Protein AF-W9JV88-F1 (afdb_monomer)

Foldseek 3Di:
DDDDDDDDDPVPFDDDQKDFDLVDVLCVVVNSPDDDDDPVSVVVQLVVVQDDPPPSQWHDPVVSRDIDGHDDPPRDDVVVLRVLCCCVPPPVVDDGDHRRIHHDD

Structure (mmCIF, N/CA/C/O backbone):
data_AF-W9JV88-F1
#
_entry.id   AF-W9JV88-F1
#
loop_
_atom_site.group_PDB
_atom_site.id
_atom_site.type_symbol
_atom_site.label_atom_id
_atom_site.label_alt_id
_atom_site.label_comp_id
_atom_site.label_asym_id
_atom_site.label_entity_id
_atom_site.label_seq_id
_atom_site.pdbx_PDB_ins_code
_atom_site.Cartn_x
_atom_site.Cartn_y
_atom_site.Cartn_z
_atom_site.occupancy
_atom_site.B_iso_or_equiv
_atom_site.auth_seq_id
_atom_site.auth_comp_id
_atom_site.auth_asym_id
_atom_site.auth_atom_id
_atom_site.pdbx_PDB_model_num
ATOM 1 N N . MET A 1 1 ? -25.863 9.248 21.190 1.00 45.03 1 MET A N 1
ATOM 2 C CA . MET A 1 1 ? -25.050 8.402 22.091 1.00 45.03 1 MET A CA 1
ATOM 3 C C . MET A 1 1 ? -23.595 8.664 21.748 1.00 45.03 1 MET A C 1
ATOM 5 O O . MET A 1 1 ? -23.249 8.487 20.590 1.00 45.03 1 MET A O 1
ATOM 9 N N . GLN A 1 2 ? -22.775 9.164 22.677 1.00 49.28 2 GLN A N 1
ATOM 10 C CA . GLN A 1 2 ? -21.326 9.209 22.448 1.00 49.28 2 GLN A CA 1
ATOM 11 C C . GLN A 1 2 ? -20.816 7.770 22.528 1.00 49.28 2 GLN A C 1
ATOM 13 O O . GLN A 1 2 ? -20.849 7.165 23.597 1.00 49.28 2 GLN A O 1
ATOM 18 N N . SER A 1 3 ? -20.431 7.199 21.388 1.00 73.75 3 SER A N 1
ATOM 19 C CA . SER A 1 3 ? -1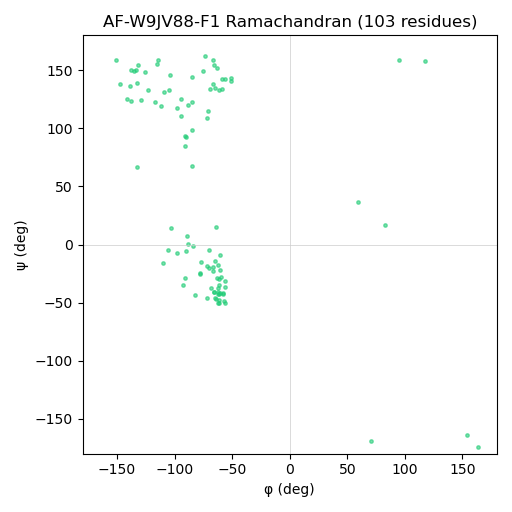9.642 5.972 21.370 1.00 73.75 3 SER A CA 1
ATOM 20 C C . SER A 1 3 ? -18.289 6.276 22.003 1.00 73.75 3 SER A C 1
ATOM 22 O O . SER A 1 3 ? -17.683 7.304 21.693 1.00 73.75 3 SER A O 1
ATOM 24 N N . SER A 1 4 ? -17.815 5.401 22.885 1.00 80.81 4 SER A N 1
ATOM 25 C CA . SER A 1 4 ? -16.434 5.445 23.360 1.00 80.81 4 SER A CA 1
ATOM 26 C C . SER A 1 4 ? -15.468 5.504 22.166 1.00 80.81 4 SER A C 1
ATOM 28 O O . SER A 1 4 ? -15.748 4.890 21.130 1.00 80.81 4 SER A O 1
ATOM 30 N N . PRO A 1 5 ? -14.352 6.250 22.270 1.00 82.75 5 PRO A N 1
ATOM 31 C CA . PRO A 1 5 ? -13.373 6.302 21.194 1.00 82.75 5 PRO A CA 1
ATOM 32 C C . PRO A 1 5 ? -12.858 4.882 20.908 1.00 82.75 5 PRO A C 1
ATOM 34 O O . PRO A 1 5 ? -12.563 4.137 21.851 1.00 82.75 5 PRO A O 1
ATOM 37 N N . PRO A 1 6 ? -12.776 4.473 19.632 1.00 87.38 6 PRO A N 1
ATOM 38 C CA . PRO A 1 6 ? -12.327 3.134 19.296 1.00 87.38 6 PRO A CA 1
ATOM 39 C C . PRO A 1 6 ? -10.852 2.968 19.678 1.00 87.38 6 PRO A C 1
ATOM 41 O O . PRO A 1 6 ? -10.035 3.868 19.488 1.00 87.38 6 PRO A O 1
ATOM 44 N N . THR A 1 7 ? -10.526 1.812 20.255 1.00 90.00 7 THR A N 1
ATOM 45 C CA . THR A 1 7 ? -9.174 1.471 20.714 1.00 90.00 7 THR A CA 1
ATOM 46 C C . THR A 1 7 ? -8.544 0.482 19.744 1.00 90.00 7 THR A C 1
ATOM 48 O O . THR A 1 7 ? -9.169 -0.510 19.369 1.00 90.00 7 THR A O 1
ATOM 51 N N . ILE A 1 8 ? -7.302 0.748 19.348 1.00 90.75 8 ILE A N 1
ATOM 52 C CA . ILE A 1 8 ? 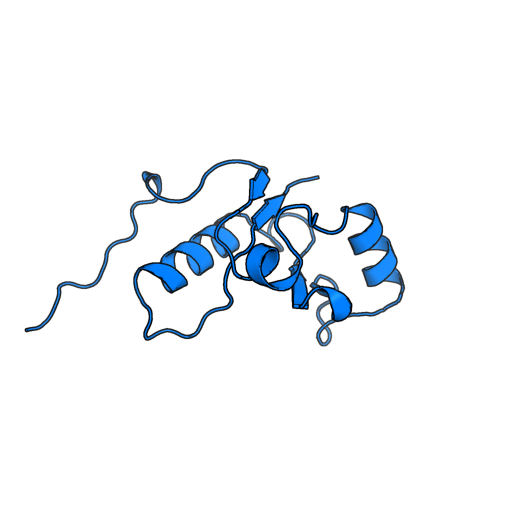-6.507 -0.146 18.508 1.00 90.75 8 ILE A CA 1
ATOM 53 C C . ILE A 1 8 ? -5.738 -1.132 19.393 1.00 90.75 8 ILE A C 1
ATOM 55 O O . ILE A 1 8 ? -4.934 -0.738 20.236 1.00 90.75 8 ILE A O 1
ATOM 59 N N . PHE A 1 9 ? -5.991 -2.426 19.209 1.00 91.62 9 PHE A N 1
ATOM 60 C CA . PHE A 1 9 ? -5.223 -3.487 19.854 1.00 91.62 9 PHE A CA 1
ATOM 61 C C . PHE A 1 9 ? -4.172 -3.984 18.867 1.00 91.62 9 PHE A C 1
ATOM 63 O O . PHE A 1 9 ? -4.517 -4.503 17.812 1.00 91.62 9 PHE A O 1
ATOM 70 N N . VAL A 1 10 ? -2.886 -3.841 19.195 1.00 91.00 10 VAL A N 1
ATOM 71 C CA . VAL A 1 10 ? -1.785 -4.223 18.286 1.00 91.00 10 VAL A CA 1
ATOM 72 C C . VAL A 1 10 ? -1.880 -5.694 17.864 1.00 91.00 10 VAL A C 1
ATOM 74 O O . VAL A 1 10 ? -1.555 -6.047 16.733 1.00 91.00 10 VAL A O 1
ATOM 77 N N . ASP A 1 11 ? -2.401 -6.552 18.741 1.00 92.44 11 ASP A N 1
ATOM 78 C CA . ASP A 1 11 ? -2.570 -7.972 18.453 1.00 92.44 11 ASP A CA 1
ATOM 79 C C . ASP A 1 11 ? -3.646 -8.305 17.422 1.00 92.44 11 ASP A C 1
ATOM 81 O O . ASP A 1 11 ? -3.579 -9.385 16.837 1.00 92.44 11 ASP A O 1
ATOM 85 N N . SER A 1 12 ? -4.594 -7.399 17.168 1.00 91.25 12 SER A N 1
ATOM 86 C CA . SER A 1 12 ? -5.628 -7.587 16.146 1.00 91.25 12 SER A CA 1
ATOM 87 C C . SER A 1 12 ? -5.229 -7.060 14.768 1.00 91.25 12 SER A C 1
ATOM 89 O O . SER A 1 12 ? -5.975 -7.244 13.805 1.00 91.25 12 SER A O 1
ATOM 91 N N . LEU A 1 13 ? -4.071 -6.403 14.654 1.00 95.56 13 LEU A N 1
ATOM 92 C CA . LEU A 1 13 ? -3.572 -5.898 13.380 1.00 95.56 13 LEU A CA 1
ATOM 93 C C . LEU A 1 13 ? -3.029 -7.048 12.526 1.00 95.56 13 LEU A C 1
ATOM 95 O O . LEU A 1 13 ? -2.504 -8.017 13.078 1.00 95.56 13 LEU A O 1
ATOM 99 N N . PRO A 1 14 ? -3.103 -6.960 11.187 1.00 96.12 14 PRO A N 1
ATOM 100 C CA . PRO A 1 14 ? -2.497 -7.966 10.329 1.00 96.12 14 PRO A CA 1
ATOM 101 C C . PRO A 1 14 ? -0.981 -7.995 10.564 1.00 96.12 14 PRO A C 1
ATOM 103 O O . PRO A 1 14 ?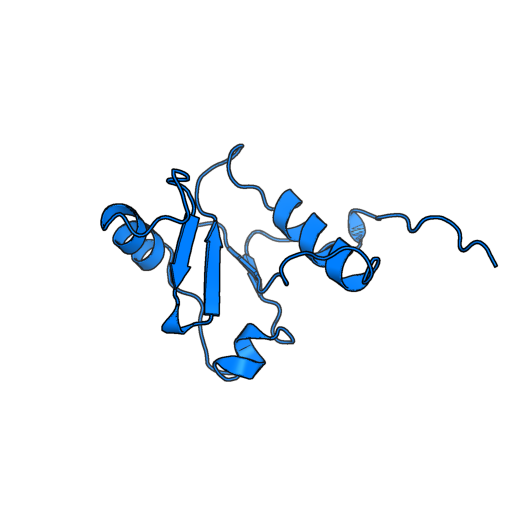 -0.332 -6.949 10.620 1.00 96.12 14 PRO A O 1
ATOM 106 N N . LYS A 1 15 ? -0.424 -9.194 10.735 1.00 93.50 15 LYS A N 1
ATOM 107 C CA . LYS A 1 15 ? 0.989 -9.426 11.069 1.00 93.50 15 LYS A CA 1
ATOM 108 C C . LYS A 1 15 ? 1.687 -10.159 9.925 1.00 93.50 15 LYS A C 1
ATOM 110 O O . LYS A 1 15 ? 1.048 -10.910 9.194 1.00 93.50 15 LYS A O 1
ATOM 115 N N . GLY A 1 16 ? 3.003 -9.994 9.842 1.00 93.44 16 GLY A N 1
ATOM 116 C CA . GLY A 1 16 ? 3.862 -10.703 8.894 1.00 93.44 16 GLY A CA 1
ATOM 117 C C . GLY A 1 16 ? 4.563 -9.771 7.912 1.00 93.44 16 GLY A C 1
ATOM 118 O O . GLY A 1 16 ? 4.111 -8.651 7.668 1.00 93.44 16 GLY A O 1
ATOM 119 N N . SER A 1 17 ? 5.664 -10.267 7.350 1.00 92.69 17 SER A N 1
ATOM 120 C CA . SER A 1 17 ? 6.474 -9.572 6.346 1.00 92.69 17 SER A CA 1
ATOM 121 C C . SER A 1 17 ? 5.787 -9.494 4.982 1.00 92.69 17 SER A C 1
ATOM 123 O O . SER A 1 17 ? 6.145 -8.655 4.167 1.00 92.69 17 SER A O 1
ATOM 125 N N . SER A 1 18 ? 4.773 -10.327 4.725 1.00 95.31 18 SER A N 1
ATOM 126 C CA . SER A 1 18 ? 3.965 -10.275 3.508 1.00 95.31 18 SER A CA 1
ATOM 127 C C . SER A 1 18 ? 2.499 -10.549 3.822 1.00 95.31 18 SER A C 1
ATOM 129 O O . SER A 1 18 ? 2.165 -11.561 4.441 1.00 95.31 18 SER A O 1
ATOM 131 N N . VAL A 1 19 ? 1.620 -9.634 3.417 1.00 97.25 19 VAL A N 1
ATOM 132 C CA . VAL A 1 19 ? 0.170 -9.715 3.629 1.00 97.25 19 VAL A CA 1
ATOM 133 C C . VAL A 1 19 ? -0.544 -9.246 2.368 1.00 97.25 19 VAL A C 1
ATOM 135 O O . VAL A 1 19 ? -0.188 -8.235 1.771 1.00 97.25 19 VAL A O 1
ATOM 138 N N . THR A 1 20 ? -1.586 -9.973 1.965 1.00 97.25 20 THR A N 1
ATOM 139 C CA . THR A 1 20 ? -2.455 -9.613 0.837 1.00 97.25 20 THR A CA 1
ATOM 140 C C . THR A 1 20 ? -3.913 -9.661 1.272 1.00 97.25 20 THR A C 1
ATOM 142 O O . THR A 1 20 ? -4.391 -10.706 1.714 1.00 97.25 20 THR A O 1
ATOM 145 N N . PHE A 1 21 ? -4.642 -8.562 1.090 1.00 96.81 21 PHE A N 1
ATOM 146 C CA . PHE A 1 21 ? -6.075 -8.487 1.374 1.00 96.81 21 PHE A CA 1
ATOM 147 C C . PHE A 1 21 ? -6.862 -8.872 0.119 1.00 96.81 21 PHE A C 1
ATOM 149 O O . PHE A 1 21 ? -7.096 -8.053 -0.769 1.00 96.81 21 PHE A O 1
ATOM 156 N N . LYS A 1 22 ? -7.209 -10.159 0.000 1.00 95.62 22 LYS A N 1
ATOM 157 C CA . LYS A 1 22 ? -7.879 -10.723 -1.188 1.00 95.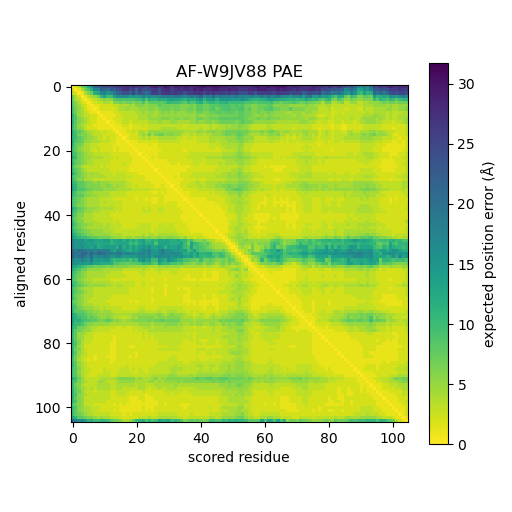62 22 LYS A CA 1
ATOM 158 C C . LYS A 1 22 ? -9.301 -10.203 -1.407 1.00 95.62 22 LYS A C 1
ATOM 160 O O . LYS A 1 22 ? -9.809 -10.294 -2.517 1.00 95.62 22 LYS A O 1
ATOM 165 N N . ASP A 1 23 ? -9.907 -9.651 -0.366 1.00 94.62 23 ASP A N 1
ATOM 166 C CA . ASP A 1 23 ? -11.205 -8.980 -0.359 1.00 94.62 23 ASP A CA 1
ATOM 167 C C . ASP A 1 23 ? -11.133 -7.498 -0.771 1.00 94.62 23 ASP A C 1
ATOM 169 O O . ASP A 1 23 ? -12.166 -6.837 -0.819 1.00 94.62 23 ASP A O 1
ATOM 173 N N . SER A 1 24 ? -9.940 -6.967 -1.069 1.00 95.94 24 SER A N 1
ATOM 174 C CA . SER A 1 24 ? -9.766 -5.552 -1.410 1.00 95.94 24 SER A CA 1
ATOM 175 C C . SER A 1 24 ? -10.272 -5.170 -2.803 1.00 95.94 24 SER A C 1
ATOM 177 O O . SER A 1 24 ? -10.397 -6.001 -3.716 1.00 95.94 24 SER A O 1
ATOM 179 N N . MET A 1 25 ? -10.483 -3.866 -3.010 1.00 95.88 25 MET A N 1
ATOM 180 C CA . MET A 1 25 ? -10.891 -3.329 -4.313 1.00 95.88 25 MET A CA 1
ATOM 181 C C . MET A 1 25 ? -9.880 -3.606 -5.429 1.00 95.88 25 MET A C 1
ATOM 183 O O . MET A 1 25 ? -10.278 -3.674 -6.592 1.00 95.88 25 MET A O 1
ATOM 187 N N . PHE A 1 26 ? -8.605 -3.859 -5.108 1.00 97.81 26 PHE A N 1
ATOM 188 C CA . PHE A 1 26 ? -7.606 -4.262 -6.099 1.00 97.81 26 PHE A CA 1
ATOM 189 C C . PHE A 1 26 ? -8.021 -5.518 -6.868 1.00 97.81 26 PHE A C 1
ATOM 191 O O . PHE A 1 26 ? -7.996 -5.516 -8.096 1.00 97.81 26 PHE A O 1
ATOM 198 N N . PHE A 1 27 ? -8.426 -6.582 -6.167 1.00 97.56 27 PHE A N 1
ATOM 199 C CA . PHE A 1 27 ? -8.826 -7.846 -6.801 1.00 97.56 27 PHE A CA 1
ATOM 200 C C . PHE A 1 27 ? -10.233 -7.770 -7.391 1.00 97.56 27 PHE A C 1
ATOM 202 O O . PHE A 1 27 ? -10.533 -8.471 -8.356 1.00 97.56 27 PHE A O 1
ATOM 209 N N . THR A 1 28 ? -11.076 -6.879 -6.864 1.00 96.88 28 THR A N 1
ATOM 210 C CA . THR A 1 28 ? -12.379 -6.567 -7.466 1.00 96.88 28 THR A CA 1
ATOM 211 C C . THR A 1 28 ? -12.211 -5.884 -8.827 1.00 96.88 28 THR A C 1
ATOM 213 O O . THR A 1 28 ? -12.927 -6.214 -9.767 1.00 96.88 28 THR A O 1
ATOM 216 N N . HIS A 1 29 ? -11.246 -4.967 -8.957 1.00 96.25 29 HIS A N 1
ATOM 217 C CA . HIS A 1 29 ? -10.998 -4.218 -10.191 1.00 96.25 29 HIS A CA 1
ATOM 218 C C . HIS A 1 29 ? -10.153 -4.995 -11.211 1.00 96.25 29 HIS A C 1
ATOM 220 O O . HIS A 1 29 ? -10.470 -5.004 -12.396 1.00 96.25 29 HIS A O 1
ATOM 226 N N . ASN A 1 30 ? -9.091 -5.666 -10.757 1.00 97.62 30 ASN A N 1
ATOM 227 C CA . ASN A 1 30 ? -8.109 -6.325 -11.626 1.00 97.62 30 ASN A CA 1
ATOM 228 C C . ASN A 1 30 ? -8.361 -7.837 -11.807 1.00 97.62 30 ASN A C 1
ATOM 230 O O . ASN A 1 30 ? -7.703 -8.487 -12.618 1.00 97.62 30 ASN A O 1
ATOM 234 N N . GLY A 1 31 ? -9.312 -8.408 -11.061 1.00 96.88 31 GLY A N 1
ATOM 235 C CA . GLY A 1 31 ? -9.662 -9.828 -11.077 1.00 96.88 31 GLY A CA 1
ATOM 236 C C . GLY A 1 31 ? -8.952 -10.665 -9.997 1.00 96.88 31 GLY A C 1
ATOM 237 O O . GLY A 1 31 ? -7.883 -10.300 -9.503 1.00 96.88 31 GLY A O 1
ATOM 238 N N . PRO A 1 32 ? -9.507 -11.839 -9.634 1.00 94.44 32 PRO A N 1
ATOM 239 C CA . PRO A 1 32 ? -9.010 -12.657 -8.519 1.00 94.44 32 PRO A CA 1
ATOM 240 C C . PRO A 1 32 ? -7.616 -13.258 -8.760 1.00 94.44 32 PRO A C 1
ATOM 242 O O . PRO A 1 32 ? -6.913 -13.588 -7.805 1.00 94.44 32 PRO A O 1
ATOM 245 N N . GLY A 1 33 ? -7.216 -13.398 -10.028 1.00 95.19 33 GLY A N 1
ATOM 246 C CA . GLY A 1 33 ? -5.891 -13.874 -10.436 1.00 95.19 33 GLY A CA 1
ATOM 247 C C . GLY A 1 33 ? -4.838 -12.772 -10.579 1.00 95.19 33 GLY A C 1
ATOM 248 O O . GLY A 1 33 ? -3.707 -13.082 -10.945 1.00 95.19 33 GLY A O 1
ATOM 249 N N . ALA A 1 34 ? -5.186 -11.506 -10.326 1.00 96.50 34 ALA A N 1
ATOM 250 C CA . ALA A 1 34 ? -4.235 -10.406 -10.407 1.00 96.50 34 ALA A CA 1
ATOM 251 C C . ALA A 1 34 ? -3.103 -10.564 -9.382 1.00 96.50 34 ALA A C 1
ATOM 253 O O . ALA A 1 34 ? -3.277 -11.130 -8.299 1.00 96.50 34 ALA A O 1
ATOM 254 N N . THR A 1 35 ? -1.937 -10.020 -9.711 1.00 95.81 35 THR A N 1
ATOM 255 C CA . THR A 1 35 ? -0.765 -10.006 -8.835 1.00 95.81 35 THR A CA 1
ATOM 256 C C . THR A 1 35 ? -0.262 -8.584 -8.675 1.00 95.81 35 THR A C 1
ATOM 258 O O . THR A 1 35 ? -0.360 -7.774 -9.597 1.00 95.81 35 THR A O 1
ATOM 261 N N . PHE A 1 36 ? 0.306 -8.278 -7.511 1.00 96.56 36 PHE A N 1
ATOM 262 C CA . PHE A 1 36 ? 1.039 -7.030 -7.346 1.00 96.56 36 PHE A CA 1
ATOM 263 C C . PHE A 1 36 ? 2.293 -7.023 -8.234 1.00 96.56 36 PHE A C 1
ATOM 265 O O . PHE A 1 36 ? 2.812 -8.094 -8.567 1.00 96.56 36 PHE A O 1
ATOM 272 N N . PRO A 1 37 ? 2.794 -5.836 -8.614 1.00 96.56 37 PRO A N 1
ATOM 273 C CA . PRO A 1 37 ? 4.115 -5.710 -9.211 1.00 96.56 37 PRO A CA 1
ATOM 274 C C . PRO A 1 37 ? 5.189 -6.312 -8.298 1.00 96.56 37 PRO A C 1
ATOM 276 O O . PRO A 1 37 ? 5.138 -6.164 -7.078 1.00 96.56 37 PRO A O 1
ATOM 279 N N . SER A 1 38 ? 6.179 -6.966 -8.897 1.00 96.00 38 SER A N 1
ATOM 280 C CA . SER A 1 38 ? 7.386 -7.414 -8.193 1.00 96.00 38 SER A CA 1
ATOM 281 C C . SER A 1 38 ? 8.231 -6.229 -7.713 1.00 96.00 38 SER A C 1
ATOM 283 O O . SER A 1 38 ? 8.151 -5.130 -8.269 1.00 96.00 38 SER A O 1
ATOM 285 N N . ALA A 1 39 ? 9.094 -6.458 -6.719 1.00 94.50 39 ALA A N 1
ATOM 286 C CA . ALA A 1 39 ? 10.016 -5.436 -6.222 1.00 94.50 39 ALA A CA 1
ATOM 287 C C . ALA A 1 39 ? 10.915 -4.870 -7.339 1.00 94.50 39 ALA A C 1
ATOM 289 O O . ALA A 1 39 ? 11.137 -3.661 -7.403 1.00 94.50 39 ALA A O 1
ATOM 290 N N . ASP A 1 40 ? 11.347 -5.710 -8.283 1.00 95.31 40 ASP A N 1
ATOM 291 C CA . ASP A 1 40 ? 12.139 -5.275 -9.437 1.00 95.31 40 ASP A CA 1
ATOM 292 C C . ASP A 1 40 ? 11.347 -4.367 -10.381 1.00 95.31 40 ASP A C 1
ATOM 294 O O . ASP A 1 40 ? 11.857 -3.336 -10.814 1.00 95.31 40 ASP A O 1
ATOM 298 N N . GLN A 1 41 ? 10.071 -4.671 -10.643 1.00 95.88 41 GLN A N 1
ATOM 299 C CA . GLN A 1 41 ? 9.207 -3.779 -11.427 1.00 95.88 41 GLN A CA 1
ATOM 300 C C . GLN A 1 41 ? 9.009 -2.422 -10.739 1.00 95.88 41 GLN A C 1
ATOM 302 O O . GLN A 1 41 ? 8.971 -1.395 -11.415 1.00 95.88 41 GLN A O 1
ATOM 307 N N . VAL A 1 42 ? 8.906 -2.401 -9.406 1.00 95.06 42 VAL A N 1
ATOM 308 C CA . VAL A 1 42 ? 8.814 -1.162 -8.618 1.00 95.06 42 VAL A CA 1
ATOM 309 C C . VAL A 1 42 ? 10.104 -0.342 -8.735 1.00 95.06 42 VAL A C 1
ATOM 311 O O . VAL A 1 42 ? 10.030 0.858 -9.001 1.00 95.06 42 VAL A O 1
ATOM 314 N N . ARG A 1 43 ? 11.279 -0.977 -8.607 1.00 93.00 43 ARG A N 1
ATOM 315 C CA . ARG A 1 43 ? 12.592 -0.319 -8.759 1.00 93.00 43 ARG A CA 1
ATOM 316 C C . ARG A 1 43 ? 12.787 0.263 -10.154 1.00 93.00 43 ARG A C 1
ATOM 318 O O . ARG A 1 43 ? 13.076 1.448 -10.270 1.00 93.00 43 ARG A O 1
ATOM 325 N N . VAL A 1 44 ? 12.548 -0.531 -11.199 1.00 94.25 44 VAL A N 1
ATOM 326 C CA . VAL A 1 44 ? 12.674 -0.088 -12.599 1.00 94.25 44 VAL A CA 1
ATOM 327 C C . VAL A 1 44 ? 11.769 1.113 -12.873 1.00 94.25 44 VAL A C 1
ATOM 329 O O . VAL A 1 44 ? 12.183 2.089 -13.495 1.00 94.25 44 VAL A O 1
ATOM 332 N N . LYS A 1 45 ? 10.531 1.079 -12.372 1.00 93.12 45 LYS A N 1
ATOM 333 C CA . LYS A 1 45 ? 9.581 2.182 -12.544 1.00 93.12 45 LYS A CA 1
ATOM 334 C C . LYS A 1 45 ? 9.984 3.438 -11.769 1.00 93.12 45 LYS A C 1
ATOM 336 O O . LYS A 1 45 ? 9.833 4.543 -12.279 1.00 93.12 45 LYS A O 1
ATOM 341 N N . SER A 1 46 ? 10.542 3.272 -10.572 1.00 91.25 46 SER A N 1
ATOM 342 C CA . SER A 1 46 ? 11.135 4.367 -9.802 1.00 91.25 46 SER A CA 1
ATOM 343 C C . SER A 1 46 ? 12.303 5.011 -10.551 1.00 91.25 46 SER A C 1
ATOM 345 O O . SER A 1 46 ? 12.382 6.230 -10.645 1.00 91.25 46 SER A O 1
ATOM 347 N N . GLU A 1 47 ? 13.224 4.211 -11.085 1.00 90.50 47 GLU A N 1
ATOM 348 C CA . GLU A 1 47 ? 14.394 4.699 -11.830 1.00 90.50 47 GLU A CA 1
ATOM 349 C C . GLU A 1 47 ? 14.005 5.442 -13.114 1.00 90.50 47 GLU A C 1
ATOM 351 O O . GLU A 1 47 ? 14.697 6.376 -13.518 1.00 90.50 47 GLU A O 1
ATOM 356 N N . ALA A 1 48 ? 12.862 5.092 -13.710 1.00 89.00 48 ALA A N 1
ATOM 357 C CA . ALA A 1 48 ? 12.277 5.815 -14.836 1.00 89.00 48 ALA A CA 1
ATOM 358 C C . ALA A 1 48 ? 11.713 7.206 -14.462 1.00 89.00 48 ALA A C 1
ATOM 360 O O . ALA A 1 48 ? 11.289 7.944 -15.350 1.00 89.00 48 ALA A O 1
ATOM 361 N N . GLY A 1 49 ? 11.721 7.583 -13.177 1.00 80.62 49 GLY A N 1
ATOM 362 C CA . GLY A 1 49 ? 11.281 8.893 -12.692 1.00 80.62 49 GLY A CA 1
ATOM 363 C C . GLY A 1 49 ? 9.769 9.027 -12.501 1.00 80.62 49 GLY A C 1
ATOM 364 O O . GLY A 1 49 ? 9.268 10.143 -12.389 1.00 80.62 49 GLY A O 1
ATOM 365 N N . ASP A 1 50 ? 9.038 7.912 -12.455 1.00 76.69 50 ASP A N 1
ATOM 366 C CA . ASP A 1 50 ? 7.579 7.890 -12.320 1.00 76.69 50 ASP A CA 1
ATOM 367 C C . ASP A 1 50 ? 7.148 7.991 -10.846 1.00 76.69 50 ASP A C 1
ATOM 369 O O . ASP A 1 50 ? 6.677 7.032 -10.223 1.00 76.69 50 ASP A O 1
ATOM 373 N N . HIS A 1 51 ? 7.408 9.162 -10.261 1.00 75.69 51 HIS A N 1
ATOM 374 C CA . HIS A 1 51 ? 7.171 9.455 -8.852 1.00 75.69 51 HIS A CA 1
ATOM 375 C C . HIS A 1 51 ? 5.935 10.318 -8.615 1.00 75.69 51 HIS A C 1
ATOM 377 O O . HIS A 1 51 ? 5.633 11.257 -9.350 1.00 75.69 51 HIS A O 1
ATOM 383 N N . VAL A 1 52 ? 5.262 10.053 -7.492 1.00 67.94 52 VAL A N 1
ATOM 384 C CA . VAL A 1 52 ? 4.178 10.905 -6.990 1.00 67.94 52 VAL A CA 1
ATOM 385 C C . VAL A 1 52 ? 4.792 12.029 -6.181 1.00 67.94 52 VAL A C 1
ATOM 387 O O . VAL A 1 52 ? 5.082 11.842 -4.998 1.00 67.94 52 VAL A O 1
ATOM 390 N N . LEU A 1 53 ? 4.946 13.203 -6.801 1.00 65.88 53 LEU A N 1
ATOM 391 C CA . LEU A 1 53 ? 5.615 14.379 -6.219 1.00 65.88 53 LEU A CA 1
ATOM 392 C C . LEU A 1 53 ? 7.140 14.172 -6.107 1.00 65.88 53 LEU A C 1
ATOM 394 O O . LEU A 1 53 ? 7.677 13.176 -6.582 1.00 65.88 53 LEU A O 1
ATOM 398 N N . ASP A 1 54 ? 7.845 15.062 -5.403 1.00 65.69 54 ASP A N 1
ATOM 399 C CA . ASP A 1 54 ? 9.279 14.920 -5.073 1.00 65.69 54 ASP A CA 1
ATOM 400 C C . ASP A 1 54 ? 9.597 13.712 -4.149 1.00 65.69 54 ASP A C 1
ATOM 402 O O . ASP A 1 54 ? 10.672 13.617 -3.549 1.00 65.69 54 ASP A O 1
ATOM 406 N N . ARG A 1 55 ? 8.663 12.760 -3.999 1.00 75.38 55 ARG A N 1
ATOM 407 C CA . ARG A 1 55 ? 8.799 11.556 -3.174 1.00 75.38 55 ARG A CA 1
ATOM 408 C C . ARG A 1 55 ? 9.370 10.409 -3.997 1.00 75.38 55 ARG A C 1
ATOM 410 O O . ARG A 1 55 ? 8.643 9.606 -4.577 1.00 75.38 55 ARG A O 1
ATOM 417 N N . LYS A 1 56 ? 10.695 10.277 -3.949 1.00 81.69 56 LYS A N 1
ATOM 418 C CA . LYS A 1 56 ? 11.446 9.198 -4.616 1.00 81.69 56 LYS A CA 1
ATOM 419 C C . LYS A 1 56 ? 11.090 7.776 -4.149 1.00 81.69 56 LYS A C 1
ATOM 421 O O . LYS A 1 56 ? 11.554 6.811 -4.736 1.00 81.69 56 LYS A O 1
ATOM 426 N N . ASN A 1 57 ? 10.300 7.634 -3.085 1.00 89.00 57 ASN A N 1
ATOM 427 C CA . ASN A 1 57 ? 9.905 6.356 -2.494 1.00 89.00 57 ASN A CA 1
ATOM 428 C C . ASN A 1 57 ? 8.466 5.935 -2.838 1.00 89.00 57 ASN A C 1
ATOM 430 O O . ASN A 1 57 ? 7.927 5.041 -2.187 1.00 89.00 57 ASN A O 1
ATOM 434 N N . THR A 1 58 ? 7.842 6.573 -3.832 1.00 93.44 58 THR A N 1
ATOM 435 C CA . THR A 1 58 ? 6.482 6.252 -4.279 1.00 93.44 58 THR A CA 1
ATOM 436 C C . THR A 1 58 ? 6.426 6.134 -5.799 1.00 93.44 58 THR A C 1
ATOM 438 O O . THR A 1 58 ? 7.010 6.968 -6.489 1.00 93.44 58 THR A O 1
ATOM 441 N N . VAL A 1 59 ? 5.697 5.142 -6.317 1.00 94.19 59 VAL A N 1
ATOM 442 C CA . VAL A 1 59 ? 5.408 4.961 -7.755 1.00 94.19 59 VAL A CA 1
ATOM 443 C C . VAL A 1 59 ? 3.921 4.651 -7.993 1.00 94.19 59 VAL A C 1
ATOM 445 O O . VAL A 1 59 ? 3.281 4.045 -7.128 1.00 94.19 59 VAL A O 1
ATOM 448 N N . ILE A 1 60 ? 3.365 5.036 -9.154 1.00 93.62 60 ILE A N 1
ATOM 449 C CA . ILE A 1 60 ? 1.961 4.750 -9.537 1.00 93.62 60 ILE A CA 1
ATOM 450 C C . ILE A 1 60 ? 1.886 3.766 -10.695 1.00 93.62 60 ILE A C 1
ATOM 452 O O . ILE A 1 60 ? 2.284 4.068 -11.814 1.00 93.62 60 ILE A O 1
ATOM 456 N N . PHE A 1 61 ? 1.257 2.619 -10.478 1.00 95.12 61 PHE A N 1
ATOM 457 C CA . PHE A 1 61 ? 0.813 1.737 -1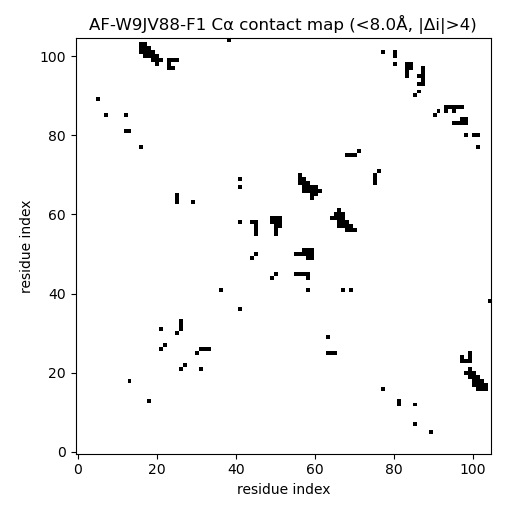1.551 1.00 95.12 61 PHE A CA 1
ATOM 458 C C . PHE A 1 61 ? -0.624 2.104 -11.938 1.00 95.12 61 PHE A C 1
ATOM 460 O O . PHE A 1 61 ? -1.578 1.510 -11.436 1.00 95.12 61 PHE A O 1
ATOM 467 N N . GLU A 1 62 ? -0.778 3.102 -12.817 1.00 93.50 62 GLU A N 1
ATOM 468 C CA . GLU A 1 62 ? -2.092 3.642 -13.210 1.00 93.50 62 GLU A CA 1
ATOM 469 C C . GLU A 1 62 ? -3.012 2.567 -13.793 1.00 93.50 62 GLU A C 1
ATOM 471 O O . GLU A 1 62 ? -4.177 2.485 -13.414 1.00 93.50 62 GLU A O 1
ATOM 476 N N . SER A 1 63 ? -2.470 1.682 -14.637 1.00 93.94 63 SER A N 1
ATOM 477 C CA . SER A 1 63 ? -3.214 0.568 -15.237 1.00 93.94 63 SER A CA 1
ATOM 478 C C . SER A 1 63 ? -3.756 -0.440 -14.221 1.00 93.94 63 SER A C 1
ATOM 480 O O . SER A 1 63 ? -4.640 -1.217 -14.565 1.00 93.94 63 SER A O 1
ATOM 482 N N . LEU A 1 64 ? -3.229 -0.435 -12.994 1.00 96.19 64 LEU A N 1
ATOM 483 C CA . LEU A 1 64 ? -3.666 -1.293 -11.893 1.00 96.19 64 LEU A CA 1
ATOM 484 C C . LEU A 1 64 ? -4.475 -0.532 -10.831 1.00 96.19 64 LEU A C 1
ATOM 486 O O . LEU A 1 64 ? -4.930 -1.148 -9.865 1.00 96.19 64 LEU A O 1
ATOM 490 N N . GLY A 1 65 ? -4.604 0.797 -10.955 1.00 94.50 65 GLY A N 1
ATOM 491 C CA . GLY A 1 65 ? -5.169 1.650 -9.907 1.00 94.50 65 GLY A CA 1
ATOM 492 C C . GLY A 1 65 ? -4.392 1.563 -8.588 1.00 94.50 65 GLY A C 1
ATOM 493 O O . GLY A 1 65 ? -4.994 1.551 -7.513 1.00 94.50 65 GLY A O 1
ATOM 494 N N . LEU A 1 66 ? -3.063 1.430 -8.661 1.00 96.00 66 LEU A N 1
ATOM 495 C CA . LEU A 1 66 ? -2.208 1.082 -7.524 1.00 96.00 66 LEU A CA 1
ATOM 496 C C . LEU A 1 66 ? -1.118 2.132 -7.288 1.00 96.00 66 LEU A C 1
ATOM 498 O O . LEU A 1 66 ? -0.372 2.488 -8.199 1.00 96.00 66 LEU A O 1
ATOM 502 N N . VAL A 1 67 ? -0.960 2.541 -6.030 1.00 95.44 67 VAL A N 1
ATOM 503 C CA . VAL A 1 67 ? 0.187 3.322 -5.550 1.00 95.44 67 VAL A CA 1
ATOM 504 C C . VAL A 1 67 ? 1.048 2.424 -4.669 1.00 95.44 67 VAL A C 1
ATOM 506 O O . VAL A 1 67 ? 0.531 1.763 -3.770 1.00 95.44 67 VAL A O 1
ATOM 509 N N . VAL A 1 68 ? 2.358 2.411 -4.908 1.00 95.44 68 VAL A N 1
ATOM 510 C CA . VAL A 1 68 ? 3.319 1.635 -4.114 1.00 95.44 68 VAL A CA 1
ATOM 511 C C . VAL A 1 68 ? 4.283 2.584 -3.423 1.00 95.44 68 VAL A C 1
ATOM 513 O O . VAL A 1 68 ? 4.984 3.345 -4.089 1.00 95.44 68 VAL A O 1
ATOM 516 N N . LYS A 1 69 ? 4.343 2.507 -2.091 1.00 95.06 69 LYS A N 1
ATOM 517 C CA . LYS A 1 69 ? 5.410 3.100 -1.281 1.00 95.06 69 LYS A CA 1
ATOM 518 C C . LYS A 1 69 ? 6.468 2.025 -1.026 1.00 95.06 69 LYS A C 1
ATOM 520 O O . LYS A 1 69 ? 6.126 0.951 -0.543 1.00 95.06 69 LYS A O 1
ATOM 525 N N . PHE A 1 70 ? 7.727 2.291 -1.354 1.00 94.38 70 PHE A N 1
ATOM 526 C CA . PHE A 1 70 ? 8.814 1.310 -1.271 1.00 94.38 70 PHE A CA 1
ATOM 527 C C . PHE A 1 70 ? 10.085 1.941 -0.704 1.00 94.38 70 PHE A C 1
ATOM 529 O O . PHE A 1 70 ? 10.323 3.136 -0.847 1.00 94.38 70 PHE A O 1
ATOM 536 N N . GLY A 1 71 ? 10.908 1.154 -0.023 1.00 92.44 71 GLY A N 1
ATOM 537 C CA . GLY A 1 71 ? 12.109 1.659 0.629 1.00 92.44 71 GLY A CA 1
ATOM 538 C C . GLY A 1 71 ? 12.513 0.782 1.799 1.00 92.44 71 GLY A C 1
ATOM 539 O O . GLY A 1 71 ? 12.060 -0.350 1.921 1.00 92.44 71 GLY A O 1
ATOM 540 N N . LYS A 1 72 ? 13.382 1.320 2.650 1.00 91.38 72 LYS A N 1
ATOM 541 C CA . LYS A 1 72 ? 13.857 0.654 3.864 1.00 91.38 72 LYS A CA 1
ATOM 542 C C . LYS A 1 72 ? 13.376 1.417 5.092 1.00 91.38 72 LYS A C 1
ATOM 544 O O . LYS A 1 72 ? 13.099 2.618 5.008 1.00 91.38 72 LYS A O 1
ATOM 549 N N . GLU A 1 73 ? 13.337 0.737 6.228 1.00 87.69 73 GLU A N 1
ATOM 550 C CA . GLU A 1 73 ? 13.199 1.370 7.539 1.00 87.69 73 GLU A CA 1
ATOM 551 C C . GLU A 1 73 ? 14.239 2.501 7.716 1.00 87.69 73 GLU A C 1
ATOM 553 O O . GLU A 1 73 ? 15.385 2.353 7.273 1.00 87.69 73 GLU A O 1
ATOM 558 N N . PRO A 1 74 ? 13.876 3.639 8.338 1.00 88.69 74 PRO A N 1
ATOM 559 C CA . PRO A 1 74 ? 12.566 3.971 8.918 1.00 88.69 74 PRO A CA 1
ATOM 560 C C . PRO A 1 74 ? 11.589 4.642 7.928 1.00 88.69 74 PRO A C 1
ATOM 562 O O . PRO A 1 74 ? 10.541 5.146 8.324 1.00 88.69 74 PRO A O 1
ATOM 565 N N . CYS A 1 75 ? 11.936 4.730 6.640 1.00 86.81 75 CYS A N 1
ATOM 566 C CA . CYS A 1 75 ? 11.182 5.517 5.655 1.00 86.81 75 CYS A CA 1
ATOM 567 C C . CYS A 1 75 ? 9.895 4.827 5.170 1.00 86.81 75 CYS A C 1
ATOM 569 O O . CYS A 1 75 ? 8.968 5.501 4.706 1.00 86.81 75 CYS A O 1
ATOM 571 N N . VAL A 1 76 ? 9.854 3.496 5.238 1.00 91.94 76 VAL A N 1
ATOM 572 C CA . VAL A 1 76 ? 8.703 2.654 4.895 1.00 91.94 76 VAL A CA 1
ATOM 573 C C . VAL 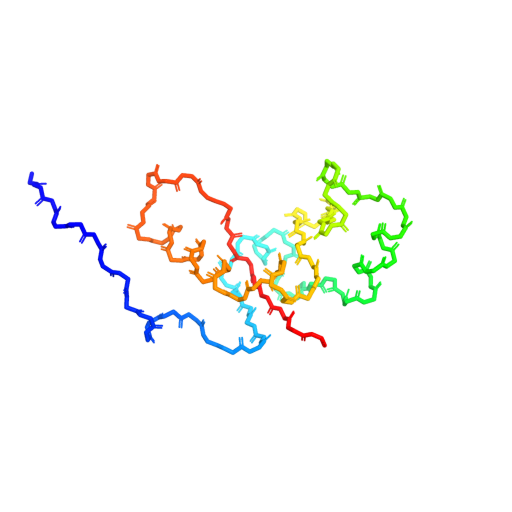A 1 76 ? 8.597 1.575 5.956 1.00 91.94 76 VAL A C 1
ATOM 575 O O . VAL A 1 76 ? 9.579 0.873 6.175 1.00 91.94 76 VAL A O 1
ATOM 578 N N . THR A 1 77 ? 7.434 1.481 6.605 1.00 92.75 77 THR A N 1
ATOM 579 C CA . THR A 1 77 ? 7.217 0.570 7.733 1.00 92.75 77 THR A CA 1
ATOM 580 C C . THR A 1 77 ? 5.891 -0.170 7.605 1.00 92.75 77 THR A C 1
ATOM 582 O O . THR A 1 77 ? 4.901 0.367 7.099 1.00 92.75 77 THR A O 1
ATOM 585 N N . VAL A 1 78 ? 5.839 -1.400 8.123 1.00 94.62 78 VAL A N 1
ATOM 586 C CA . VAL A 1 78 ? 4.586 -2.174 8.216 1.00 94.62 78 VAL A CA 1
ATOM 587 C C . VAL A 1 78 ? 3.555 -1.459 9.101 1.00 94.62 78 VAL A C 1
ATOM 589 O O . VAL A 1 78 ? 2.352 -1.552 8.853 1.00 94.62 78 VAL A O 1
ATOM 592 N N . ALA A 1 79 ? 4.007 -0.685 10.094 1.00 94.25 79 ALA A N 1
ATOM 593 C CA . ALA A 1 79 ? 3.134 0.032 11.022 1.00 94.25 79 ALA A CA 1
ATOM 594 C C . ALA A 1 79 ? 2.222 1.054 10.315 1.00 94.25 79 ALA A C 1
ATOM 596 O O . ALA A 1 79 ? 1.063 1.217 10.701 1.00 94.25 79 ALA A O 1
ATOM 597 N N . GLU A 1 80 ? 2.702 1.711 9.253 1.00 93.81 80 GLU A N 1
ATOM 598 C CA . GLU A 1 80 ? 1.877 2.607 8.431 1.00 93.81 80 GLU A CA 1
ATOM 599 C C . GLU A 1 80 ? 0.748 1.838 7.732 1.00 93.81 80 GLU A C 1
ATOM 601 O O . GLU A 1 80 ? -0.415 2.238 7.817 1.00 93.81 80 GLU A O 1
ATOM 606 N N . GLY A 1 81 ? 1.066 0.693 7.117 1.00 95.00 81 GLY A N 1
ATOM 607 C CA . GLY A 1 81 ? 0.078 -0.172 6.468 1.00 95.00 81 GLY A CA 1
ATOM 608 C C . GLY A 1 81 ? -0.967 -0.714 7.446 1.00 95.00 81 GLY A C 1
ATOM 609 O O . GLY A 1 81 ? -2.163 -0.680 7.159 1.00 95.00 81 GLY A O 1
ATOM 610 N N . GLN A 1 82 ? -0.545 -1.141 8.638 1.00 96.31 82 GLN A N 1
ATOM 611 C CA . GLN A 1 82 ? -1.458 -1.580 9.697 1.00 96.31 82 GLN A CA 1
ATOM 612 C C . GLN A 1 82 ? -2.388 -0.455 10.166 1.00 96.31 82 GLN A C 1
ATOM 614 O O . GLN A 1 82 ? -3.586 -0.680 10.351 1.00 96.31 82 GLN A O 1
ATOM 619 N N . CYS A 1 83 ? -1.853 0.757 10.333 1.00 95.19 83 CYS A N 1
ATOM 620 C CA . CYS A 1 83 ? -2.627 1.922 10.747 1.00 95.19 83 CYS A CA 1
ATOM 621 C C . CYS A 1 83 ? -3.710 2.264 9.714 1.00 95.19 83 CYS A C 1
ATOM 623 O O . CYS A 1 83 ? -4.887 2.348 10.065 1.00 95.19 83 CYS A O 1
ATOM 625 N N . LEU A 1 84 ? -3.349 2.373 8.431 1.00 95.81 84 LEU A N 1
ATOM 626 C CA . LEU A 1 84 ? -4.300 2.664 7.350 1.00 95.81 84 LEU A CA 1
ATOM 627 C C . LEU A 1 84 ? -5.363 1.561 7.201 1.00 95.81 84 LEU A C 1
ATOM 629 O O . LEU A 1 84 ? -6.557 1.848 7.056 1.00 95.81 84 LEU A O 1
ATOM 633 N N . TRP A 1 85 ? -4.958 0.293 7.315 1.00 96.06 85 TRP A N 1
ATOM 634 C CA . TRP A 1 85 ? -5.880 -0.844 7.309 1.00 96.06 85 TRP A CA 1
ATOM 635 C C . TRP A 1 85 ? -6.890 -0.777 8.463 1.00 96.06 85 TRP A C 1
ATOM 637 O O . TRP A 1 85 ? -8.077 -1.037 8.261 1.00 96.06 85 TRP A O 1
ATOM 647 N N . TRP A 1 86 ? -6.444 -0.398 9.664 1.00 95.94 86 TRP A N 1
ATOM 648 C CA . TRP A 1 86 ? -7.324 -0.288 10.824 1.00 95.94 86 TRP A CA 1
ATOM 649 C C . TRP A 1 86 ? -8.265 0.917 10.712 1.00 95.94 86 TRP A C 1
ATOM 651 O O . TRP A 1 86 ? -9.468 0.759 10.935 1.00 95.94 86 TRP A O 1
ATOM 661 N N . LEU A 1 87 ? -7.738 2.087 10.322 1.00 94.88 87 LEU A N 1
ATOM 662 C CA . LEU A 1 87 ? -8.500 3.329 10.147 1.00 94.88 87 LEU A CA 1
ATOM 663 C C . LEU A 1 87 ? -9.646 3.143 9.150 1.00 94.88 87 LEU A C 1
ATOM 665 O O . LEU A 1 87 ? -10.787 3.453 9.481 1.00 94.88 87 LEU A O 1
ATOM 669 N N . SER A 1 88 ? -9.366 2.557 7.982 1.00 94.00 88 SER A N 1
ATOM 670 C CA . SER A 1 88 ? -10.386 2.317 6.947 1.00 94.00 88 SER A CA 1
ATOM 671 C C . SER A 1 88 ? -11.548 1.434 7.423 1.00 94.00 88 SER A C 1
ATOM 673 O O . SER A 1 88 ? -12.665 1.572 6.932 1.00 94.00 88 SER A O 1
ATOM 675 N N . ARG A 1 89 ? -11.312 0.546 8.398 1.00 91.75 89 ARG A N 1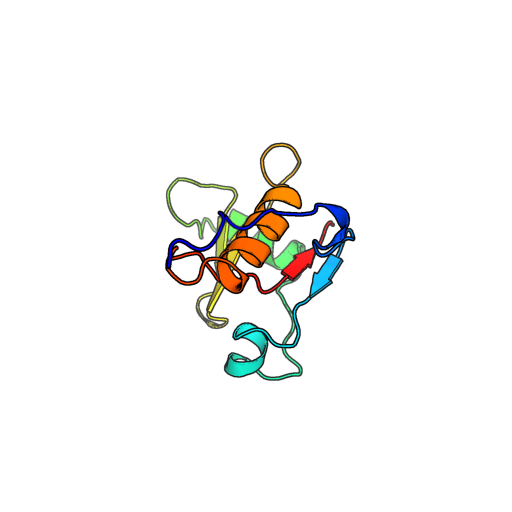
ATOM 676 C CA . ARG A 1 89 ? -12.311 -0.405 8.916 1.00 91.75 89 ARG A CA 1
ATOM 677 C C . ARG A 1 89 ? -13.080 0.105 10.130 1.00 91.75 89 ARG A C 1
ATOM 679 O O . ARG A 1 89 ? -14.255 -0.214 10.281 1.00 91.75 89 ARG A O 1
ATOM 686 N N . HIS A 1 90 ? -12.427 0.867 11.003 1.00 92.62 90 HIS A N 1
ATOM 687 C CA . HIS A 1 90 ? -12.988 1.241 12.307 1.00 92.62 90 HIS A CA 1
ATOM 688 C C . HIS A 1 90 ? -13.360 2.723 12.403 1.00 92.62 90 HIS A C 1
ATOM 690 O O . HIS A 1 90 ? -14.110 3.103 13.300 1.00 92.62 90 HIS A O 1
ATOM 696 N N . LEU A 1 91 ? -12.866 3.559 11.484 1.00 92.50 91 LEU A N 1
ATOM 697 C CA . LEU A 1 91 ? -13.128 4.996 11.425 1.00 92.50 91 LEU A CA 1
ATOM 698 C C . LEU A 1 91 ? -13.507 5.425 9.994 1.00 92.50 91 LEU A C 1
ATOM 700 O O . LEU A 1 91 ? -12.782 6.199 9.375 1.00 92.50 91 LEU A O 1
ATOM 704 N N . PRO A 1 92 ? -14.665 4.984 9.461 1.00 88.88 92 PRO A N 1
ATOM 705 C CA . PRO A 1 92 ? -15.053 5.233 8.066 1.00 88.88 92 PRO A CA 1
ATOM 706 C C . PRO A 1 92 ? -15.276 6.717 7.727 1.00 88.88 92 PRO A C 1
ATOM 708 O O . PRO A 1 92 ? -15.345 7.081 6.558 1.00 88.88 92 PRO A O 1
ATOM 711 N N . SER A 1 93 ? -15.394 7.588 8.732 1.00 93.00 93 SER A N 1
ATOM 712 C CA . SER A 1 93 ? -15.446 9.040 8.543 1.00 93.00 93 SER A CA 1
ATOM 713 C C . SER A 1 93 ? -14.079 9.669 8.251 1.00 93.00 93 SER A C 1
ATOM 715 O O . SER A 1 93 ? -14.030 10.823 7.827 1.00 93.00 93 SER A O 1
ATOM 717 N N . VAL A 1 94 ? -12.977 8.948 8.484 1.00 93.31 94 VAL A N 1
ATOM 718 C CA . VAL A 1 94 ? -11.616 9.401 8.188 1.00 93.31 94 VAL A CA 1
ATOM 719 C C . VAL A 1 94 ? -11.231 8.883 6.800 1.00 93.31 94 VAL A C 1
ATOM 721 O O . VAL A 1 94 ? -11.041 7.677 6.637 1.00 93.31 94 VAL A O 1
ATOM 724 N N . PRO A 1 95 ? -11.098 9.758 5.785 1.00 95.56 95 PRO A N 1
ATOM 725 C CA . PRO A 1 95 ? -10.717 9.322 4.452 1.00 95.56 95 PRO A CA 1
ATOM 726 C C . PRO A 1 95 ? -9.249 8.890 4.455 1.00 95.56 95 PRO A C 1
ATOM 728 O O . PRO A 1 95 ? -8.345 9.701 4.658 1.00 95.56 95 PRO A O 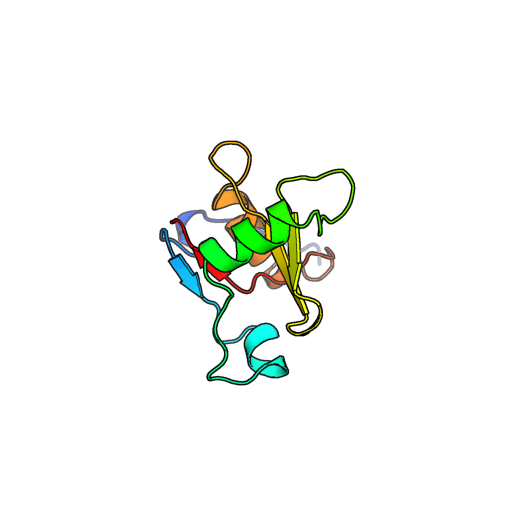1
ATOM 731 N N . VAL A 1 96 ? -9.015 7.605 4.215 1.00 96.19 96 VAL A N 1
ATOM 732 C CA . VAL A 1 96 ? -7.684 7.018 4.047 1.00 96.19 96 VAL A CA 1
ATOM 733 C C . VAL A 1 96 ? -7.663 6.136 2.799 1.00 96.19 96 VAL A C 1
ATOM 735 O O . VAL A 1 96 ? -8.716 5.628 2.406 1.00 96.19 96 VAL A O 1
ATOM 738 N N . PRO A 1 97 ? -6.495 5.927 2.167 1.00 94.81 97 PRO A N 1
ATOM 739 C CA . PRO A 1 97 ? -6.361 4.920 1.125 1.00 94.81 97 PRO A CA 1
ATOM 740 C C . PRO A 1 97 ? -6.722 3.532 1.656 1.00 94.81 97 PRO A C 1
ATOM 742 O O . PRO A 1 97 ? -6.386 3.177 2.789 1.00 94.81 97 PRO A O 1
ATOM 745 N N . GLU A 1 98 ? -7.369 2.729 0.819 1.00 95.88 98 GLU A N 1
ATOM 746 C CA . GLU A 1 98 ? -7.526 1.311 1.101 1.00 95.88 98 GLU A CA 1
ATOM 747 C C . GLU A 1 98 ? -6.169 0.611 0.985 1.00 95.88 98 GLU A C 1
ATOM 749 O O . GLU A 1 98 ? -5.426 0.799 0.021 1.00 95.88 98 GLU A O 1
ATOM 754 N N . MET A 1 99 ? -5.847 -0.223 1.969 1.00 96.88 99 MET A N 1
ATOM 755 C CA . MET A 1 99 ? -4.656 -1.061 1.914 1.00 96.88 99 MET A CA 1
ATOM 756 C C . MET A 1 99 ? -4.955 -2.351 1.158 1.00 96.88 99 MET A C 1
ATOM 758 O O . MET A 1 99 ? -5.820 -3.119 1.573 1.00 96.88 99 MET A O 1
ATOM 762 N N . TYR A 1 100 ? -4.196 -2.618 0.093 1.00 97.56 100 TYR A N 1
ATOM 763 C CA . TYR A 1 100 ? -4.290 -3.868 -0.675 1.00 97.56 100 TYR A CA 1
ATOM 764 C C . TYR A 1 100 ? -3.339 -4.959 -0.161 1.00 97.56 100 TYR A C 1
ATOM 766 O O . TYR A 1 100 ? -3.647 -6.150 -0.234 1.00 97.56 100 TYR A O 1
ATOM 774 N N . GLY A 1 101 ? -2.208 -4.563 0.423 1.00 97.06 101 GLY A N 1
ATOM 775 C CA . GLY A 1 101 ? -1.231 -5.470 1.015 1.00 97.06 101 GLY A CA 1
ATOM 776 C C . GLY A 1 101 ? 0.122 -4.803 1.236 1.00 97.06 101 GLY A C 1
ATOM 777 O O . GLY A 1 101 ? 0.275 -3.601 1.015 1.00 97.06 101 GLY A O 1
ATOM 778 N N . TRP A 1 102 ? 1.094 -5.599 1.663 1.00 96.56 102 TRP A N 1
ATOM 779 C CA . TRP A 1 102 ? 2.509 -5.237 1.729 1.00 96.56 102 TRP A CA 1
ATOM 780 C C . TRP A 1 102 ? 3.372 -6.483 1.566 1.00 96.56 102 TRP A C 1
ATOM 782 O O . TRP A 1 102 ? 2.916 -7.601 1.807 1.00 96.56 102 TRP A O 1
ATOM 792 N N . THR A 1 103 ? 4.626 -6.282 1.174 1.00 95.38 103 THR A N 1
ATOM 793 C CA . THR A 1 103 ? 5.647 -7.325 1.191 1.00 95.38 103 THR A CA 1
ATOM 794 C C . THR A 1 103 ? 7.005 -6.700 1.480 1.00 95.38 103 THR A C 1
ATOM 796 O O . THR A 1 103 ? 7.319 -5.634 0.949 1.00 95.38 103 THR A O 1
ATOM 799 N N . GLU A 1 104 ? 7.791 -7.356 2.319 1.00 92.31 104 GLU A N 1
ATOM 800 C CA . GLU A 1 104 ? 9.227 -7.126 2.447 1.00 92.31 104 GLU A CA 1
ATOM 801 C C . GLU A 1 104 ? 9.954 -7.959 1.379 1.00 92.31 104 GLU A C 1
ATOM 803 O O . GLU A 1 104 ? 9.495 -9.053 1.033 1.00 92.31 104 GLU A O 1
ATOM 808 N N . ASP A 1 105 ? 11.039 -7.401 0.842 1.00 82.56 105 ASP A N 1
ATOM 809 C CA . ASP A 1 105 ? 11.950 -8.015 -0.137 1.00 82.56 105 ASP A CA 1
ATOM 810 C C . ASP A 1 105 ? 13.336 -8.203 0.492 1.00 82.56 105 ASP A C 1
ATOM 812 O O . ASP A 1 105 ? 13.814 -7.231 1.131 1.00 82.56 105 ASP A O 1
#

Radius of gyration: 15.15 Å; Cα contacts (8 Å, |Δi|>4): 104; chains: 1; bounding box: 39×29×39 Å

Mean predicted aligned error: 4.51 Å

pLDDT: mean 91.16, std 9.02, range [45.03, 97.81]

Secondary structure (DSSP, 8-state):
--PPPP---GGGS--SSEEE-TTSHHHHHH-TT--PPPHHHHHHHHHTT-BSTT-TTEEEEGGGTEEEE---TTTS-HHHHHHHHHHHHH-TTS--PPP-EEE--

Organism: NCBI:txid660027

Solvent-accessible surface ar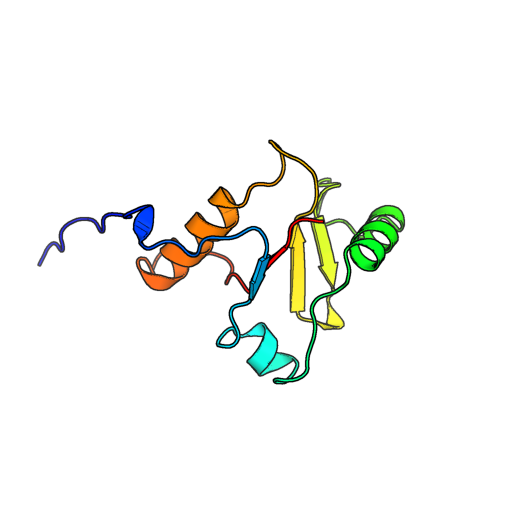ea (backbone atoms only — not comparable to full-atom values): 6836 Å² total; per-residue (Å²): 131,88,72,77,82,87,80,88,55,78,87,78,44,86,75,72,65,60,45,74,45,79,88,26,68,60,32,72,74,64,35,88,84,57,75,78,81,52,73,65,58,52,50,56,43,41,76,73,65,47,44,66,66,98,37,86,44,30,33,65,44,70,96,67,78,39,77,48,79,55,74,53,76,89,82,40,57,70,66,60,55,40,50,38,46,48,39,53,73,76,37,74,87,51,91,61,68,84,59,51,61,53,66,73,132

Sequence (105 aa):
MQSSPPTIFVDSLPKGSSVTFKDSMFFTHNGPGATFPSADQVRVKSEAGDHVLDRKNTVIFESLGLVVKFGKEPCVTVAEGQCLWWLSRHLPSVPVPEMYGWTED